Protein AF-A0A821HCG3-F1 (afdb_monomer_lite)

Sequence (94 aa):
SLIINGRFPFKSLNNVLCCLPKLRHLSINALIHCRDYFEIQDLFPIKLKYLKYVALKFDCIRFDKVEKILKDFFHNVQILHLTTKYDEAYLHKC

Secondary structure (DSSP, 8-state):
-EEEEEEEEGGGHHHHHHT-TT--EEEEEEEE--SS---GGG------TT--EEEEEEES--HHHHHHHHHHH-TT-SEEEEEETTTTTSSS--

pLDDT: mean 78.98, std 15.55, range [31.36, 96.0]

Structure (mmCIF, N/CA/C/O backbone):
data_AF-A0A821HCG3-F1
#
_entry.id   AF-A0A821HCG3-F1
#
loop_
_atom_site.group_PDB
_atom_site.id
_atom_site.type_symbol
_atom_site.label_atom_id
_atom_site.label_alt_id
_atom_site.label_comp_id
_atom_site.label_asym_id
_atom_site.label_entity_id
_atom_site.label_seq_id
_atom_site.pdbx_PDB_ins_code
_atom_site.Cartn_x
_atom_site.Cartn_y
_atom_site.Cartn_z
_atom_site.occupancy
_atom_site.B_iso_or_equiv
_atom_site.auth_seq_id
_atom_site.auth_comp_id
_atom_site.auth_asym_id
_atom_site.auth_atom_id
_atom_site.pdbx_PDB_model_num
ATOM 1 N N . SER A 1 1 ? -13.643 2.821 0.722 1.00 89.75 1 SER A N 1
ATOM 2 C CA . SER A 1 1 ? -12.485 2.074 0.193 1.00 89.75 1 SER A CA 1
ATOM 3 C C . SER A 1 1 ? -11.984 2.779 -1.051 1.00 89.75 1 SER A C 1
ATOM 5 O O . SER A 1 1 ? -12.804 3.417 -1.698 1.00 89.75 1 SER A O 1
ATOM 7 N N . LEU A 1 2 ? -10.689 2.708 -1.363 1.00 95.00 2 LEU A N 1
ATOM 8 C CA . LEU A 1 2 ? -10.104 3.272 -2.584 1.00 95.00 2 LEU A CA 1
ATOM 9 C C . LEU A 1 2 ? -9.463 2.145 -3.391 1.00 95.00 2 LEU A C 1
ATOM 11 O O . LEU A 1 2 ? -8.672 1.378 -2.842 1.00 95.00 2 LEU A O 1
ATOM 15 N N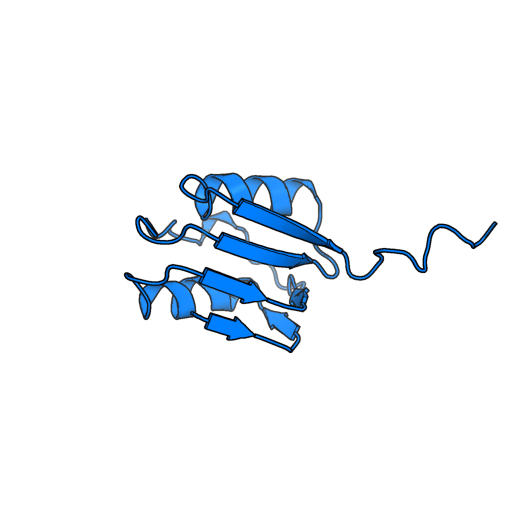 . ILE A 1 3 ? -9.804 2.065 -4.675 1.00 95.50 3 ILE A N 1
ATOM 16 C CA . ILE A 1 3 ? -9.280 1.068 -5.607 1.00 95.50 3 ILE A CA 1
ATOM 17 C C . ILE A 1 3 ? -8.764 1.806 -6.839 1.00 95.50 3 ILE A C 1
ATOM 19 O O . ILE A 1 3 ? -9.498 2.582 -7.449 1.00 95.50 3 ILE A O 1
ATOM 23 N N . ILE A 1 4 ? -7.506 1.568 -7.198 1.00 92.94 4 ILE A N 1
ATOM 24 C CA . ILE A 1 4 ? -6.864 2.134 -8.382 1.00 92.94 4 ILE A CA 1
ATOM 25 C C . ILE A 1 4 ? -6.428 0.975 -9.279 1.00 92.94 4 ILE A C 1
ATOM 27 O O . ILE A 1 4 ? -5.449 0.286 -8.998 1.00 92.94 4 ILE A O 1
ATOM 31 N N . ASN A 1 5 ? -7.162 0.765 -10.372 1.00 89.38 5 ASN A N 1
ATOM 32 C CA . ASN A 1 5 ? -6.967 -0.381 -11.270 1.00 89.38 5 ASN A CA 1
ATOM 33 C C . ASN A 1 5 ? -5.878 -0.169 -12.337 1.00 89.38 5 ASN A C 1
ATOM 35 O O . ASN A 1 5 ? -5.562 -1.095 -13.083 1.00 89.38 5 ASN A O 1
ATOM 39 N N . GLY A 1 6 ? -5.294 1.029 -12.4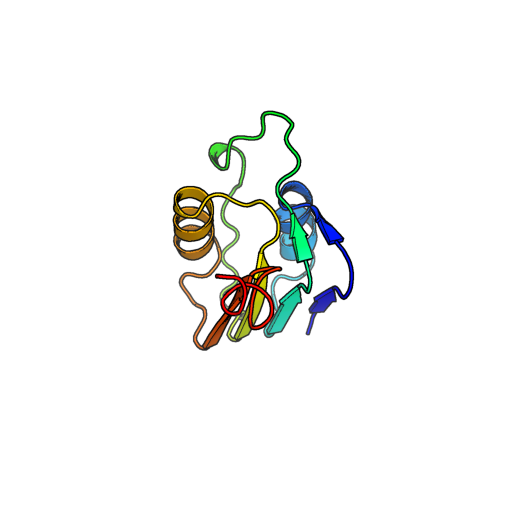04 1.00 87.69 6 GLY A N 1
ATOM 40 C CA . GLY A 1 6 ? -4.264 1.399 -13.373 1.00 87.69 6 GLY A CA 1
ATOM 41 C C . GLY A 1 6 ? -2.878 1.590 -12.760 1.00 87.69 6 GLY A C 1
ATOM 42 O O . GLY A 1 6 ? -2.666 1.407 -11.560 1.00 87.69 6 GLY A O 1
ATOM 43 N N . ARG A 1 7 ? -1.936 2.010 -13.612 1.00 88.31 7 ARG A N 1
ATOM 44 C CA . ARG A 1 7 ? -0.620 2.479 -13.171 1.00 88.31 7 ARG A CA 1
ATOM 45 C C . ARG A 1 7 ? -0.769 3.769 -12.384 1.00 88.31 7 ARG A C 1
ATOM 47 O O . ARG A 1 7 ? -1.341 4.736 -12.879 1.00 88.31 7 ARG A O 1
ATOM 54 N N . PHE A 1 8 ? -0.225 3.778 -11.178 1.00 88.69 8 PHE A N 1
ATOM 55 C CA . PHE A 1 8 ? -0.334 4.890 -10.257 1.00 88.69 8 PHE A CA 1
ATOM 56 C C . PHE A 1 8 ? 1.055 5.339 -9.789 1.00 88.69 8 PHE A C 1
ATOM 58 O O . PHE A 1 8 ? 1.782 4.544 -9.183 1.00 88.69 8 PHE A O 1
ATOM 65 N N . PRO A 1 9 ? 1.453 6.593 -10.065 1.00 87.06 9 PRO A N 1
ATOM 66 C CA . PRO A 1 9 ? 2.737 7.118 -9.627 1.00 87.06 9 PRO A CA 1
ATOM 67 C C . PRO A 1 9 ? 2.828 7.181 -8.107 1.00 87.06 9 PRO A C 1
ATOM 69 O O . PRO A 1 9 ? 1.999 7.814 -7.454 1.00 87.06 9 PRO A O 1
ATOM 72 N N . PHE A 1 10 ? 3.889 6.604 -7.543 1.00 82.19 10 PHE A N 1
ATOM 73 C CA . PHE A 1 10 ? 4.121 6.628 -6.100 1.00 82.19 10 PHE A CA 1
ATOM 74 C C . PHE A 1 10 ? 4.135 8.056 -5.527 1.00 82.19 10 PHE A C 1
ATOM 76 O O . PHE A 1 10 ? 3.554 8.306 -4.476 1.00 82.19 10 PHE A O 1
ATOM 83 N N . LYS A 1 11 ? 4.695 9.024 -6.267 1.00 80.38 11 LYS A N 1
ATOM 84 C CA . LYS A 1 11 ? 4.719 10.447 -5.877 1.00 80.38 11 LYS A CA 1
ATOM 85 C C . LYS A 1 11 ? 3.330 11.050 -5.636 1.00 80.38 11 LYS A C 1
ATOM 87 O O . LYS A 1 11 ? 3.179 11.957 -4.828 1.00 80.38 11 LYS A O 1
ATOM 92 N N . SER A 1 12 ? 2.305 10.543 -6.320 1.00 84.69 12 SER A N 1
ATOM 93 C CA . SER A 1 12 ? 0.929 11.032 -6.199 1.00 84.69 12 SER A CA 1
ATOM 94 C C . SER A 1 12 ? 0.181 10.398 -5.027 1.00 84.69 12 SER A C 1
ATOM 96 O O . SER A 1 12 ? -0.910 10.850 -4.682 1.00 84.69 12 SER A O 1
ATOM 98 N N . LEU A 1 13 ? 0.750 9.361 -4.404 1.00 83.69 13 LEU A N 1
ATOM 99 C CA . LEU A 1 13 ? 0.096 8.602 -3.346 1.00 83.69 13 LEU A CA 1
ATOM 100 C C . LEU A 1 13 ? -0.170 9.465 -2.119 1.00 83.69 13 LEU A C 1
ATOM 102 O O . LEU A 1 13 ? -1.279 9.430 -1.595 1.00 83.69 13 LEU A O 1
ATOM 106 N N . ASN A 1 14 ? 0.794 10.292 -1.712 1.00 81.38 14 ASN A N 1
ATOM 107 C CA . ASN A 1 14 ? 0.629 11.133 -0.531 1.00 81.38 14 ASN A CA 1
ATOM 108 C C . ASN A 1 14 ? -0.556 12.091 -0.674 1.00 81.38 14 ASN A C 1
ATOM 110 O O . ASN A 1 14 ? -1.415 12.138 0.199 1.00 81.38 14 ASN A O 1
ATOM 114 N N . ASN A 1 15 ? -0.657 12.766 -1.823 1.00 83.94 15 ASN A N 1
ATOM 115 C CA . ASN A 1 15 ? -1.731 13.719 -2.103 1.00 83.94 15 ASN A CA 1
ATOM 116 C C . ASN A 1 15 ? -3.111 13.053 -2.022 1.00 83.94 15 ASN A C 1
ATOM 118 O O . ASN A 1 15 ? -4.034 13.602 -1.428 1.00 83.94 15 ASN A O 1
ATOM 122 N N . VAL A 1 16 ? -3.248 11.843 -2.571 1.00 86.94 16 VAL A N 1
ATOM 123 C CA . VAL A 1 16 ? -4.510 11.092 -2.505 1.00 86.94 16 VAL A CA 1
ATOM 124 C C . VAL A 1 16 ? -4.827 10.665 -1.071 1.00 86.94 16 VAL A C 1
ATOM 126 O O . VAL A 1 16 ? -5.972 10.766 -0.630 1.00 86.94 16 VAL A O 1
ATOM 129 N N . LEU A 1 17 ? -3.820 10.214 -0.323 1.00 85.06 17 LEU A N 1
ATOM 130 C CA . LEU A 1 17 ? -3.992 9.780 1.060 1.00 85.06 17 LEU A CA 1
ATOM 131 C C . LEU A 1 17 ? -4.307 10.956 2.006 1.00 85.06 17 LEU A C 1
ATOM 133 O O . LEU A 1 17 ? -5.112 10.771 2.921 1.00 85.06 17 LEU A O 1
ATOM 137 N N . CYS A 1 18 ? -3.786 12.169 1.752 1.00 84.19 18 CYS A N 1
ATOM 138 C CA . CYS A 1 18 ? -4.175 13.404 2.457 1.00 84.19 18 CYS A CA 1
ATOM 139 C C . CYS A 1 18 ? -5.683 13.647 2.395 1.00 84.19 18 CYS A C 1
ATOM 141 O O . CYS A 1 18 ? -6.298 14.013 3.3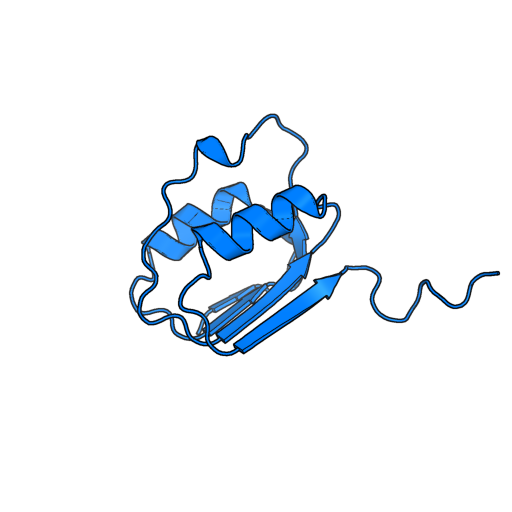95 1.00 84.19 18 CYS A O 1
ATOM 143 N N . CYS A 1 19 ? -6.281 13.452 1.220 1.00 88.88 19 CYS A N 1
ATOM 144 C CA . CYS A 1 19 ? -7.698 13.722 0.989 1.00 88.88 19 CYS A CA 1
ATOM 145 C C . CYS A 1 19 ? -8.621 12.670 1.621 1.00 88.88 19 CYS A C 1
ATOM 147 O O . CYS A 1 19 ? -9.834 12.867 1.670 1.00 88.88 19 CYS A O 1
ATOM 149 N N . LEU A 1 20 ? -8.073 11.548 2.103 1.00 90.62 20 LEU A N 1
ATOM 150 C CA . LEU A 1 20 ? -8.841 10.394 2.571 1.00 90.62 20 LEU A CA 1
ATOM 151 C C . LEU A 1 20 ? -8.417 9.948 3.987 1.00 90.62 20 LEU A C 1
ATOM 153 O O . LEU A 1 20 ? -8.084 8.780 4.197 1.00 90.62 20 LEU A O 1
ATOM 157 N N . PRO A 1 21 ? -8.495 10.816 5.014 1.00 88.44 21 PRO A N 1
ATOM 158 C CA . PRO A 1 21 ? -7.972 10.519 6.353 1.00 88.44 21 PRO A CA 1
ATOM 159 C C . PRO A 1 21 ? -8.687 9.359 7.071 1.00 88.44 21 PRO A C 1
ATOM 161 O O . PRO A 1 21 ? -8.136 8.770 7.999 1.00 88.44 21 PRO A O 1
ATOM 164 N N . LYS A 1 22 ? -9.916 9.012 6.658 1.00 91.00 22 LYS A N 1
ATOM 165 C CA . LYS A 1 22 ? -10.710 7.890 7.199 1.00 91.00 22 LYS A CA 1
ATOM 166 C C . LYS A 1 22 ? -10.655 6.631 6.320 1.00 91.00 22 LYS A C 1
ATOM 168 O O . LYS A 1 22 ? -11.476 5.728 6.498 1.00 91.00 22 LYS A O 1
ATOM 173 N N . LEU A 1 23 ? -9.735 6.565 5.351 1.00 92.38 23 LEU A N 1
ATOM 174 C CA . LEU A 1 23 ? -9.602 5.416 4.458 1.00 92.38 23 LEU A CA 1
ATOM 175 C C . LEU A 1 23 ? -9.303 4.143 5.257 1.00 92.38 23 LEU A C 1
ATOM 177 O O . LEU A 1 23 ? -8.351 4.105 6.027 1.00 92.38 23 LEU A O 1
ATOM 181 N N . ARG A 1 24 ? -10.118 3.101 5.057 1.00 94.38 24 ARG A N 1
ATOM 182 C CA . ARG A 1 24 ? -9.950 1.791 5.717 1.00 94.38 24 ARG A CA 1
ATOM 183 C C . ARG A 1 24 ? -9.301 0.726 4.839 1.00 94.38 24 ARG A C 1
ATOM 185 O O . ARG A 1 24 ? -8.618 -0.150 5.359 1.00 94.38 24 ARG A O 1
ATOM 192 N N . HIS A 1 25 ? -9.510 0.827 3.529 1.00 96.00 25 HIS A N 1
ATOM 193 C CA . HIS A 1 25 ? -9.048 -0.143 2.540 1.00 96.00 25 HIS A CA 1
ATOM 194 C C . HIS A 1 25 ? -8.453 0.598 1.347 1.00 96.00 25 HIS A C 1
ATOM 196 O O . HIS A 1 25 ? -9.130 1.464 0.777 1.00 96.00 25 HIS A O 1
ATOM 202 N N . LEU A 1 26 ? -7.231 0.230 0.976 1.00 93.81 26 LEU A N 1
ATOM 203 C CA . LEU A 1 26 ? -6.519 0.714 -0.201 1.00 93.81 26 LEU A CA 1
ATOM 204 C C . LEU A 1 26 ? -6.135 -0.475 -1.082 1.00 93.81 26 LEU A C 1
ATOM 206 O O . LEU A 1 26 ? -5.545 -1.435 -0.595 1.00 93.81 26 LEU A O 1
ATOM 210 N N . SER A 1 27 ? -6.429 -0.392 -2.374 1.00 95.12 27 SER A N 1
ATOM 211 C CA . SER A 1 27 ? -5.946 -1.343 -3.371 1.00 95.12 27 SER A CA 1
ATOM 212 C C . SER A 1 27 ? -5.381 -0.595 -4.575 1.00 95.12 27 SER A C 1
ATOM 214 O O . SER A 1 27 ? -6.045 0.290 -5.116 1.00 95.12 27 SER A O 1
ATOM 216 N N . ILE A 1 28 ? -4.151 -0.9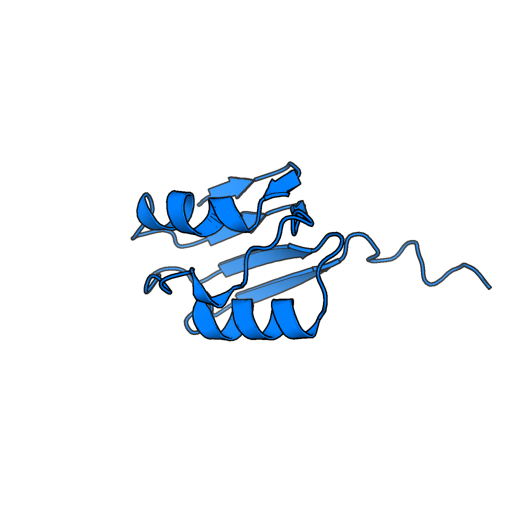16 -4.978 1.00 92.19 28 ILE A N 1
ATOM 217 C CA . ILE A 1 28 ? -3.483 -0.328 -6.144 1.00 92.19 28 ILE A CA 1
ATOM 218 C C . ILE A 1 28 ? -2.884 -1.447 -6.993 1.00 92.19 28 ILE A C 1
ATOM 220 O O . ILE A 1 28 ? -1.994 -2.172 -6.548 1.00 92.19 28 ILE A O 1
ATOM 224 N N . ASN A 1 29 ? -3.351 -1.550 -8.234 1.00 87.75 29 ASN A N 1
ATOM 225 C CA . ASN A 1 29 ? -3.000 -2.627 -9.159 1.00 87.75 29 ASN A CA 1
ATOM 226 C C . ASN A 1 29 ? -1.633 -2.455 -9.845 1.00 87.75 29 ASN A C 1
ATOM 228 O O . ASN A 1 29 ? -1.083 -3.412 -10.380 1.00 87.75 29 ASN A O 1
ATOM 232 N N . ALA A 1 30 ? -1.070 -1.250 -9.878 1.00 88.56 30 ALA A N 1
ATOM 233 C CA . ALA A 1 30 ? 0.293 -1.045 -10.362 1.00 88.56 30 ALA A CA 1
ATOM 234 C C . ALA A 1 30 ? 0.881 0.234 -9.766 1.00 88.56 30 ALA A C 1
ATOM 236 O O . ALA A 1 30 ? 0.772 1.315 -10.342 1.00 88.56 30 ALA A O 1
ATOM 237 N N . LEU A 1 31 ? 1.507 0.120 -8.601 1.00 88.00 31 LEU A N 1
ATOM 238 C CA . LEU A 1 31 ? 2.255 1.211 -7.996 1.00 88.00 31 LEU A CA 1
ATOM 239 C C . LEU A 1 31 ? 3.620 1.309 -8.684 1.00 88.00 31 LEU A C 1
ATOM 241 O O . LEU A 1 31 ? 4.424 0.379 -8.600 1.00 88.00 31 LEU A O 1
ATOM 245 N N . ILE A 1 32 ? 3.860 2.421 -9.380 1.00 86.31 32 ILE A N 1
ATOM 246 C CA . ILE A 1 32 ? 5.078 2.643 -10.169 1.00 86.31 32 ILE A CA 1
ATOM 247 C C . ILE A 1 32 ? 5.965 3.705 -9.526 1.00 86.31 32 ILE A C 1
ATOM 249 O O . ILE A 1 32 ? 5.486 4.725 -9.021 1.00 86.31 32 ILE A O 1
ATOM 253 N N . HIS A 1 33 ? 7.277 3.496 -9.590 1.00 77.44 33 HIS A N 1
ATOM 254 C CA . HIS A 1 33 ? 8.257 4.523 -9.260 1.00 77.44 33 HIS A CA 1
ATOM 255 C C . HIS A 1 33 ? 8.726 5.172 -10.566 1.00 77.44 33 HIS A C 1
ATOM 257 O O . HIS A 1 33 ? 9.421 4.549 -11.369 1.00 77.44 33 HIS A O 1
ATOM 263 N N . CYS A 1 34 ? 8.283 6.407 -10.828 1.00 67.25 34 CYS A N 1
ATOM 264 C CA . CYS A 1 34 ? 8.785 7.174 -11.968 1.00 67.25 34 CYS A CA 1
ATOM 265 C C . CYS A 1 34 ? 10.261 7.510 -11.721 1.00 67.25 34 CYS A C 1
ATOM 267 O O . CYS A 1 34 ? 10.606 7.938 -10.625 1.00 67.25 34 CYS A O 1
ATOM 269 N N . ARG A 1 35 ? 11.110 7.315 -12.737 1.00 61.41 35 ARG A N 1
ATOM 270 C CA . ARG A 1 35 ? 12.584 7.402 -12.672 1.00 61.41 35 ARG A CA 1
ATOM 271 C C . ARG A 1 35 ? 13.146 8.799 -12.357 1.00 61.41 35 ARG A C 1
ATOM 273 O O . ARG A 1 35 ? 14.360 8.964 -12.335 1.00 61.41 35 ARG A O 1
ATOM 280 N N . ASP A 1 36 ? 12.296 9.780 -12.091 1.00 52.69 36 ASP A N 1
ATOM 281 C CA . ASP A 1 36 ? 12.710 11.158 -11.868 1.00 52.69 36 ASP A CA 1
ATOM 282 C C . ASP A 1 36 ? 12.936 11.385 -10.372 1.00 52.69 36 ASP A C 1
ATOM 284 O O . ASP A 1 36 ? 11.970 11.612 -9.650 1.00 52.69 36 ASP A O 1
ATOM 288 N N . TYR A 1 37 ? 14.196 11.259 -9.934 1.00 49.41 37 TYR A N 1
ATOM 289 C CA . TYR A 1 37 ? 14.872 11.953 -8.815 1.00 49.41 37 TYR A CA 1
ATOM 290 C C . TYR A 1 37 ? 14.123 12.229 -7.493 1.00 49.41 37 TYR A C 1
ATOM 292 O O . TYR A 1 37 ? 14.598 13.014 -6.680 1.00 49.41 37 TYR A O 1
ATOM 300 N N . PHE A 1 38 ? 12.990 11.594 -7.219 1.00 50.97 38 PHE A N 1
ATOM 301 C CA . PHE A 1 38 ? 12.270 11.778 -5.970 1.00 50.97 38 PHE A CA 1
ATOM 302 C C . PHE A 1 38 ? 12.807 10.791 -4.950 1.00 50.97 38 PHE A C 1
ATOM 304 O O . PHE A 1 38 ? 12.510 9.589 -4.973 1.00 50.97 38 PHE A O 1
ATOM 311 N N . GLU A 1 39 ? 13.610 11.305 -4.029 1.00 57.22 39 GLU A N 1
ATOM 312 C CA . GLU A 1 39 ? 13.889 10.570 -2.820 1.00 57.22 39 GLU A CA 1
ATOM 313 C C . GLU A 1 39 ? 12.587 10.415 -2.031 1.00 57.22 39 GLU A C 1
ATOM 315 O O . GLU A 1 39 ? 11.825 11.356 -1.838 1.00 57.22 39 GLU A O 1
ATOM 320 N N . ILE A 1 40 ? 12.343 9.213 -1.505 1.00 56.66 40 ILE A N 1
ATOM 321 C CA . ILE A 1 40 ? 11.245 8.941 -0.556 1.00 56.66 40 ILE A CA 1
ATOM 322 C C . ILE A 1 40 ? 11.293 9.902 0.657 1.00 56.66 40 ILE A C 1
ATOM 324 O O . ILE A 1 40 ? 10.339 9.977 1.417 1.00 56.66 40 ILE A O 1
ATOM 328 N N . GLN A 1 41 ? 12.396 10.635 0.845 1.00 53.91 41 GLN A N 1
ATOM 329 C CA . GLN A 1 41 ? 12.601 11.617 1.908 1.00 53.91 41 GLN A CA 1
ATOM 330 C C . GLN A 1 41 ? 11.637 12.816 1.862 1.00 53.91 41 GLN A C 1
ATOM 332 O O . GLN A 1 41 ? 11.318 13.335 2.924 1.00 53.91 41 GLN A O 1
ATOM 337 N N . ASP A 1 42 ? 11.092 13.192 0.699 1.00 55.97 42 ASP A N 1
ATOM 338 C CA . ASP A 1 42 ? 10.164 14.339 0.587 1.00 55.97 42 ASP A CA 1
ATOM 339 C C . ASP A 1 42 ? 8.708 14.003 0.958 1.00 55.97 42 ASP A C 1
ATOM 341 O O . ASP A 1 42 ? 7.785 14.808 0.803 1.00 55.97 42 ASP A O 1
ATOM 345 N N . LEU A 1 43 ? 8.468 12.781 1.426 1.00 62.16 43 LEU A N 1
ATOM 346 C CA . LEU A 1 43 ? 7.150 12.315 1.808 1.00 62.16 43 LEU A CA 1
ATOM 347 C C . LEU A 1 43 ? 6.951 12.465 3.312 1.00 62.16 43 LEU A C 1
ATOM 349 O O . LEU A 1 43 ? 7.581 11.776 4.108 1.00 62.16 43 LEU A O 1
ATOM 353 N N . PHE A 1 44 ? 6.007 13.318 3.702 1.00 63.28 44 PHE A N 1
ATOM 354 C CA . PHE A 1 44 ? 5.538 13.379 5.082 1.00 63.28 44 PHE A CA 1
ATOM 355 C C . PHE A 1 44 ? 4.600 12.196 5.343 1.00 63.28 44 PHE A C 1
ATOM 357 O O . PHE A 1 44 ? 3.518 12.159 4.749 1.00 63.28 44 PHE A O 1
ATOM 364 N N . PRO A 1 45 ? 4.965 11.232 6.209 1.00 63.16 45 PRO A N 1
ATOM 365 C CA . PRO A 1 45 ? 4.118 10.083 6.482 1.00 63.16 45 PRO A CA 1
ATOM 366 C C . PRO A 1 45 ? 2.837 10.544 7.177 1.00 63.16 45 PRO A C 1
ATOM 368 O O . PRO A 1 45 ? 2.825 10.968 8.336 1.00 63.16 45 PRO A O 1
ATOM 371 N N . ILE A 1 46 ? 1.725 10.463 6.457 1.00 70.56 46 ILE A N 1
ATOM 372 C CA . ILE A 1 46 ? 0.409 10.759 7.010 1.00 70.56 46 ILE A CA 1
ATOM 373 C C . ILE A 1 46 ? -0.002 9.579 7.877 1.00 70.56 46 ILE A C 1
ATOM 375 O O . ILE A 1 46 ? -0.036 8.433 7.428 1.00 70.56 46 ILE A O 1
ATOM 379 N N . LYS A 1 47 ? -0.373 9.853 9.129 1.00 74.00 47 LYS A N 1
ATOM 380 C CA . LYS A 1 47 ? -0.912 8.824 10.024 1.00 74.00 47 LYS A CA 1
ATOM 381 C C . LYS A 1 47 ? -2.311 8.401 9.569 1.00 74.00 47 LYS A C 1
ATOM 383 O O . LYS A 1 47 ? -3.316 8.931 10.040 1.00 74.00 47 LYS A O 1
ATOM 388 N N . LEU A 1 48 ? -2.383 7.386 8.714 1.00 83.31 48 LEU A N 1
ATOM 389 C CA . LEU A 1 48 ? -3.630 6.746 8.289 1.00 83.31 48 LEU A CA 1
ATOM 390 C C . LEU A 1 48 ? -4.125 5.751 9.347 1.00 83.31 48 LEU A C 1
ATOM 392 O O . LEU A 1 48 ? -4.167 4.544 9.130 1.00 83.31 48 LEU A O 1
ATOM 396 N N . LYS A 1 49 ? -4.508 6.261 10.524 1.00 86.56 49 LYS A N 1
ATOM 397 C CA . LYS A 1 49 ? -4.893 5.453 11.703 1.00 86.56 49 LYS A CA 1
ATOM 398 C C . LYS A 1 49 ? -6.023 4.446 11.435 1.00 86.56 49 LYS A C 1
ATOM 400 O O . LYS A 1 49 ? -6.132 3.435 12.127 1.00 86.56 49 LYS A O 1
ATOM 405 N N . TYR A 1 50 ? -6.877 4.738 10.456 1.00 90.56 50 TYR A N 1
ATOM 406 C CA . TYR A 1 50 ? -8.022 3.903 10.095 1.00 90.56 50 TYR A CA 1
ATOM 407 C C . TYR A 1 50 ? -7.722 2.892 8.991 1.00 90.56 50 TYR A C 1
ATOM 409 O O . TYR A 1 50 ? -8.554 2.016 8.763 1.00 90.56 50 TYR A O 1
ATOM 417 N N . LEU A 1 51 ? -6.571 2.988 8.320 1.00 91.94 51 LEU A N 1
ATOM 418 C CA . LEU A 1 51 ? -6.212 2.094 7.229 1.00 91.94 51 LEU A CA 1
ATOM 419 C C . LEU A 1 51 ? -5.843 0.727 7.802 1.00 91.94 51 LEU A C 1
ATOM 421 O O . LEU A 1 51 ? -4.862 0.592 8.527 1.00 91.94 51 LEU A O 1
ATOM 425 N N . LYS A 1 52 ? -6.668 -0.279 7.506 1.00 94.19 52 LYS A N 1
ATOM 426 C CA . LYS A 1 52 ? -6.520 -1.645 8.028 1.00 94.19 52 LYS A CA 1
ATOM 427 C C . LYS A 1 52 ? -6.103 -2.642 6.964 1.00 94.19 52 LYS A C 1
ATOM 429 O O . LYS A 1 52 ? -5.417 -3.602 7.295 1.00 94.19 52 LYS A O 1
ATOM 434 N N . TYR A 1 53 ? -6.486 -2.396 5.717 1.00 95.50 53 TYR A N 1
ATOM 435 C CA . TYR A 1 53 ? -6.209 -3.280 4.595 1.00 95.50 53 TYR A CA 1
ATOM 436 C C . TYR A 1 53 ? -5.491 -2.528 3.481 1.00 95.50 53 TYR A C 1
ATOM 438 O O . TYR A 1 53 ? -5.964 -1.477 3.029 1.00 95.50 53 TYR A O 1
ATOM 446 N N . VAL A 1 54 ? -4.382 -3.093 3.013 1.00 93.19 54 VA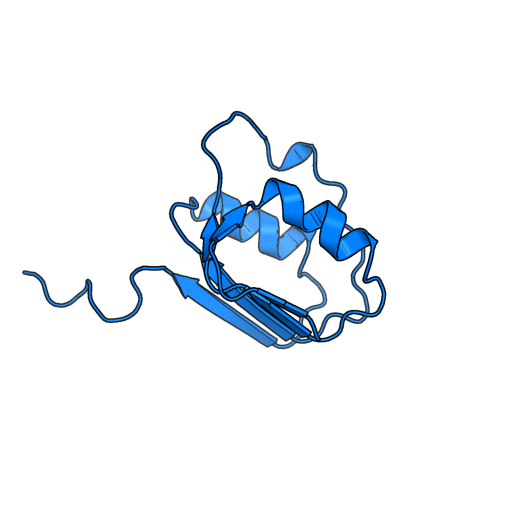L A N 1
ATOM 447 C CA . VAL A 1 54 ? -3.606 -2.572 1.890 1.00 93.19 54 VAL A CA 1
ATOM 448 C C . VAL A 1 54 ? -3.263 -3.707 0.939 1.00 93.19 54 VAL A C 1
ATOM 450 O O . VAL A 1 54 ? -2.641 -4.684 1.340 1.00 93.19 54 VAL A O 1
ATOM 453 N N . ALA A 1 55 ? -3.635 -3.549 -0.329 1.00 93.88 55 ALA A N 1
ATOM 454 C CA . ALA A 1 55 ? -3.210 -4.414 -1.420 1.00 93.88 55 ALA A CA 1
ATOM 455 C C . ALA A 1 55 ? -2.431 -3.595 -2.451 1.00 93.88 55 ALA A C 1
ATOM 457 O O . ALA A 1 55 ? -2.988 -2.682 -3.060 1.00 93.88 55 ALA A O 1
ATOM 458 N N . LEU A 1 56 ? -1.152 -3.899 -2.650 1.00 91.44 56 LEU A N 1
ATOM 459 C CA . LEU A 1 56 ? -0.293 -3.188 -3.594 1.00 91.44 56 LEU A CA 1
ATOM 460 C C . LEU A 1 56 ? 0.367 -4.179 -4.536 1.00 91.44 56 LEU A C 1
ATOM 462 O O . LEU A 1 56 ? 0.978 -5.157 -4.108 1.00 91.44 56 LEU A O 1
ATOM 466 N N . LYS A 1 57 ? 0.295 -3.877 -5.825 1.00 90.31 57 LYS A N 1
ATOM 467 C CA . LYS A 1 57 ? 1.087 -4.544 -6.847 1.00 90.31 57 LYS A CA 1
ATOM 468 C C . LYS A 1 57 ? 2.189 -3.602 -7.311 1.00 90.31 57 LYS A C 1
ATOM 470 O O . LYS A 1 57 ? 1.907 -2.557 -7.893 1.00 90.31 57 LYS A O 1
ATOM 475 N N . PHE A 1 58 ? 3.438 -3.938 -7.008 1.00 86.56 58 PHE A N 1
ATOM 476 C CA . PHE A 1 58 ? 4.598 -3.110 -7.338 1.00 86.56 58 PHE A CA 1
ATOM 477 C C . PHE A 1 58 ? 5.088 -3.386 -8.765 1.00 86.56 58 PHE A C 1
ATOM 479 O O . PHE A 1 58 ? 5.236 -4.540 -9.174 1.00 86.56 58 PHE A O 1
ATOM 486 N N . ASP A 1 59 ? 5.381 -2.323 -9.517 1.00 84.25 59 ASP A N 1
ATOM 487 C CA . ASP A 1 59 ? 5.960 -2.394 -10.863 1.00 84.25 59 ASP A CA 1
ATOM 488 C C . ASP A 1 59 ? 7.202 -1.489 -10.943 1.00 84.25 59 ASP A C 1
ATOM 490 O O . ASP A 1 59 ? 7.129 -0.279 -10.720 1.00 84.25 59 ASP A O 1
ATOM 494 N N . CYS A 1 60 ? 8.360 -2.095 -11.227 1.00 76.12 60 CYS A N 1
ATOM 495 C CA . CYS A 1 60 ? 9.667 -1.430 -11.309 1.00 76.12 60 CYS A CA 1
ATOM 496 C C . CYS A 1 60 ? 10.076 -0.624 -10.053 1.00 76.12 60 CYS A C 1
ATOM 498 O O . CYS A 1 60 ? 10.640 0.463 -10.171 1.00 76.12 60 CYS A O 1
ATOM 500 N N . ILE A 1 61 ? 9.831 -1.156 -8.850 1.00 77.75 61 ILE A N 1
ATOM 501 C CA . ILE A 1 61 ? 10.258 -0.545 -7.577 1.00 77.75 61 ILE A CA 1
ATOM 502 C C . ILE A 1 61 ? 11.316 -1.432 -6.918 1.00 77.75 61 ILE A C 1
ATOM 504 O O . ILE A 1 61 ? 11.133 -2.643 -6.813 1.00 77.75 61 ILE A O 1
ATOM 508 N N . ARG A 1 62 ? 12.431 -0.838 -6.476 1.00 78.56 62 ARG A N 1
ATOM 509 C CA . ARG A 1 62 ? 13.465 -1.568 -5.731 1.00 78.56 62 ARG A CA 1
ATOM 510 C C . ARG A 1 62 ? 12.941 -2.017 -4.366 1.00 78.56 62 ARG A C 1
ATOM 512 O O . ARG A 1 62 ? 12.220 -1.275 -3.703 1.00 78.56 62 ARG A O 1
ATOM 519 N N . PHE A 1 63 ? 13.354 -3.196 -3.916 1.00 79.25 63 PHE A N 1
ATOM 520 C CA . PHE A 1 63 ? 12.857 -3.777 -2.669 1.00 79.25 63 PHE A CA 1
ATOM 521 C C . PHE A 1 63 ? 13.164 -2.923 -1.425 1.00 79.25 63 PHE A C 1
ATOM 523 O O . PHE A 1 63 ? 12.281 -2.718 -0.598 1.00 79.25 63 PHE A O 1
ATOM 530 N N . ASP A 1 64 ? 14.356 -2.325 -1.329 1.00 79.00 64 ASP A N 1
ATOM 531 C CA . ASP A 1 64 ? 14.725 -1.420 -0.225 1.00 79.00 64 ASP A CA 1
ATOM 532 C C . ASP A 1 64 ? 13.795 -0.199 -0.128 1.00 79.00 64 ASP A C 1
ATOM 534 O O . ASP A 1 64 ? 13.502 0.316 0.952 1.00 79.00 64 ASP A O 1
ATOM 538 N N . LYS A 1 65 ? 13.273 0.248 -1.273 1.00 78.44 65 LYS A N 1
ATOM 539 C CA . LYS A 1 65 ? 12.285 1.324 -1.340 1.00 78.44 65 LYS A CA 1
ATOM 540 C C . LYS A 1 65 ? 10.917 0.836 -0.878 1.00 78.44 65 LYS A C 1
ATOM 542 O O . LYS A 1 65 ? 10.259 1.558 -0.138 1.00 78.44 65 LYS A O 1
ATOM 547 N N . VAL A 1 66 ? 10.513 -0.380 -1.251 1.00 82.12 66 VAL A N 1
ATOM 548 C CA . VAL A 1 66 ? 9.272 -1.002 -0.759 1.00 82.12 66 VAL A CA 1
ATOM 549 C C . VAL A 1 66 ? 9.282 -1.089 0.764 1.00 82.12 66 VAL A C 1
ATOM 551 O O . VAL A 1 66 ? 8.336 -0.632 1.396 1.00 82.12 66 VAL A O 1
ATOM 554 N N . GLU A 1 67 ? 10.361 -1.593 1.362 1.00 84.19 67 GLU A N 1
ATOM 555 C CA . GLU A 1 67 ? 10.477 -1.711 2.819 1.00 84.19 67 GLU A CA 1
ATOM 556 C C . GLU A 1 67 ? 10.260 -0.364 3.524 1.00 84.19 67 GLU A C 1
ATOM 558 O O . GLU A 1 67 ? 9.476 -0.273 4.473 1.00 84.19 67 GLU A O 1
ATOM 563 N N . LYS A 1 68 ? 10.898 0.701 3.023 1.00 81.50 68 LYS A N 1
ATOM 564 C CA . LYS A 1 68 ? 10.731 2.054 3.565 1.00 81.50 68 LYS A CA 1
ATOM 565 C C . LYS A 1 68 ? 9.276 2.531 3.480 1.00 81.50 68 LYS A C 1
ATOM 567 O O . LYS A 1 68 ? 8.737 3.033 4.460 1.00 81.50 68 LYS A O 1
ATOM 572 N N . ILE A 1 69 ? 8.609 2.303 2.346 1.00 80.50 69 ILE A N 1
ATOM 573 C CA . ILE A 1 69 ? 7.195 2.665 2.144 1.00 80.50 69 ILE A CA 1
ATOM 574 C C . ILE A 1 69 ? 6.297 1.975 3.172 1.00 80.50 69 ILE A C 1
ATOM 576 O O . ILE A 1 69 ? 5.421 2.612 3.758 1.00 80.50 69 ILE A O 1
ATOM 580 N N . LEU A 1 70 ? 6.510 0.677 3.395 1.00 84.50 70 LEU A N 1
ATOM 581 C CA . LEU A 1 70 ? 5.717 -0.099 4.345 1.00 84.50 70 LEU A CA 1
ATOM 582 C C . LEU A 1 70 ? 5.870 0.430 5.773 1.00 84.50 70 LEU A C 1
ATOM 584 O O . LEU A 1 70 ? 4.866 0.600 6.466 1.00 84.50 70 LEU A O 1
ATOM 588 N N . LYS A 1 71 ? 7.104 0.743 6.186 1.00 82.75 71 LYS A N 1
ATOM 589 C CA . LYS A 1 71 ? 7.395 1.296 7.516 1.00 82.75 71 LYS A CA 1
ATOM 590 C C . LYS A 1 71 ? 6.789 2.687 7.706 1.00 82.75 71 LYS A C 1
ATOM 592 O O . LYS A 1 71 ? 6.154 2.936 8.728 1.00 82.75 71 LYS A O 1
ATOM 597 N N . ASP A 1 72 ? 6.917 3.563 6.716 1.00 78.88 72 ASP A N 1
ATOM 598 C CA . ASP A 1 72 ? 6.511 4.963 6.854 1.00 78.88 72 ASP A CA 1
ATOM 599 C C . ASP A 1 72 ? 4.980 5.129 6.763 1.00 78.88 72 ASP A C 1
ATOM 601 O O . ASP A 1 72 ? 4.358 5.783 7.605 1.00 78.88 72 ASP A O 1
ATOM 605 N N . PHE A 1 73 ? 4.339 4.488 5.780 1.00 76.81 73 PHE A N 1
ATOM 606 C CA . PHE A 1 73 ? 2.921 4.715 5.465 1.00 76.81 73 PHE A CA 1
ATOM 607 C C . PHE A 1 73 ? 1.968 3.683 6.059 1.00 76.81 73 PHE A C 1
ATOM 609 O O . PHE A 1 73 ? 0.813 3.999 6.353 1.00 76.81 73 PHE A O 1
ATOM 616 N N . PHE A 1 74 ? 2.427 2.444 6.219 1.00 84.38 74 PHE A N 1
ATOM 617 C CA . PHE A 1 74 ? 1.546 1.300 6.444 1.00 84.38 74 PHE A CA 1
ATOM 618 C C . PHE A 1 74 ? 1.779 0.605 7.791 1.00 84.38 74 PHE A C 1
ATOM 620 O O . PHE A 1 74 ? 1.259 -0.481 8.016 1.00 84.38 74 PHE A O 1
ATOM 627 N N . HIS A 1 75 ? 2.454 1.265 8.738 1.00 81.69 75 HIS A N 1
ATOM 628 C CA . HIS A 1 75 ? 2.754 0.712 10.067 1.00 81.69 75 HIS A CA 1
ATOM 629 C C . HIS A 1 75 ? 1.530 0.281 10.901 1.00 81.69 75 HIS A C 1
ATOM 631 O O . HIS A 1 75 ? 1.674 -0.548 11.791 1.00 81.69 75 HIS A O 1
ATOM 637 N N . ASN A 1 76 ? 0.330 0.824 10.647 1.00 84.25 76 ASN A N 1
ATOM 638 C CA . ASN A 1 76 ? -0.907 0.454 11.367 1.00 84.25 76 ASN A CA 1
ATOM 639 C C . ASN A 1 76 ? -1.800 -0.545 10.609 1.00 84.25 76 ASN A C 1
ATOM 641 O O . ASN A 1 76 ? -2.921 -0.829 11.052 1.00 84.25 76 ASN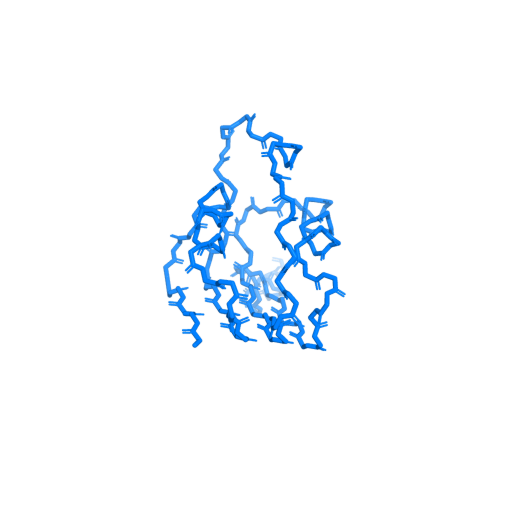 A O 1
ATOM 645 N N . VAL A 1 77 ? -1.349 -1.016 9.446 1.00 90.38 77 VAL A N 1
ATOM 646 C CA . VAL A 1 77 ? -2.110 -1.922 8.585 1.00 90.38 77 VAL A CA 1
ATOM 647 C C . VAL A 1 77 ? -2.136 -3.310 9.215 1.00 90.38 77 VAL A C 1
ATOM 649 O O . VAL A 1 77 ? -1.119 -3.818 9.671 1.00 90.38 77 VAL A O 1
ATOM 652 N N . GLN A 1 78 ? -3.318 -3.921 9.251 1.00 93.88 78 GLN A N 1
ATOM 653 C CA . GLN A 1 78 ? -3.519 -5.261 9.806 1.00 93.88 78 GLN A CA 1
ATOM 654 C C . GLN A 1 78 ? -3.348 -6.341 8.740 1.00 93.88 78 GLN A C 1
ATOM 656 O O . GLN A 1 78 ? -2.840 -7.417 9.030 1.00 93.88 78 GLN A O 1
ATOM 661 N N . ILE A 1 79 ? -3.780 -6.053 7.510 1.00 94.06 79 ILE A N 1
ATOM 662 C CA . ILE A 1 79 ? -3.709 -6.977 6.381 1.00 94.06 79 ILE A CA 1
ATOM 663 C C . ILE A 1 79 ? -2.963 -6.292 5.243 1.00 94.06 79 ILE A C 1
ATOM 665 O O . ILE A 1 79 ? -3.417 -5.272 4.717 1.00 94.06 79 ILE A O 1
ATOM 669 N N . LEU A 1 80 ? -1.829 -6.874 4.864 1.00 92.75 80 LEU A N 1
ATOM 670 C CA . LEU A 1 80 ? -0.959 -6.374 3.813 1.00 92.75 80 LEU A CA 1
ATOM 671 C C . LEU A 1 80 ? -0.800 -7.441 2.729 1.00 92.75 80 LEU A C 1
ATOM 673 O O . LEU A 1 80 ? -0.208 -8.488 2.967 1.00 92.75 80 LEU A O 1
ATOM 677 N N . HIS A 1 81 ? -1.329 -7.172 1.539 1.00 92.50 81 HIS A N 1
ATOM 678 C CA . HIS A 1 81 ? -1.157 -8.009 0.356 1.00 92.50 81 HIS A CA 1
ATOM 679 C C . HIS A 1 81 ? -0.201 -7.313 -0.604 1.00 92.50 81 HIS A C 1
ATOM 681 O O . HIS A 1 81 ? -0.515 -6.251 -1.146 1.00 92.50 81 HIS A O 1
ATOM 687 N N . LEU A 1 82 ? 0.967 -7.908 -0.815 1.00 89.00 82 LEU A N 1
ATOM 688 C CA . LEU A 1 82 ? 1.957 -7.400 -1.752 1.00 89.00 82 LEU A CA 1
ATOM 689 C C . LEU A 1 82 ? 2.114 -8.392 -2.881 1.00 89.00 82 LEU A C 1
ATOM 691 O O . LEU A 1 82 ? 2.315 -9.576 -2.643 1.00 89.00 82 LEU A O 1
ATOM 695 N N . THR A 1 83 ? 2.039 -7.881 -4.096 1.00 87.56 83 THR A N 1
ATOM 696 C CA . THR A 1 83 ? 2.379 -8.636 -5.295 1.00 87.56 83 THR A CA 1
ATOM 697 C C . THR A 1 83 ? 3.347 -7.819 -6.125 1.00 87.56 83 THR A C 1
ATOM 699 O O . THR A 1 83 ? 3.500 -6.605 -5.942 1.00 87.56 83 THR A O 1
ATOM 702 N N . THR A 1 84 ? 4.018 -8.468 -7.058 1.00 83.44 84 THR A N 1
ATOM 703 C CA . THR A 1 84 ? 4.768 -7.756 -8.092 1.00 83.44 84 THR A CA 1
ATOM 704 C C . THR A 1 84 ? 4.058 -7.897 -9.427 1.00 83.44 84 THR A C 1
ATOM 706 O O . THR A 1 84 ? 3.193 -8.753 -9.617 1.00 83.44 84 THR A O 1
ATOM 709 N N . LYS A 1 85 ? 4.430 -7.075 -10.411 1.00 69.44 85 LYS A N 1
ATOM 710 C CA . LYS A 1 85 ? 4.028 -7.310 -11.805 1.00 69.44 85 LYS A CA 1
ATOM 711 C C . LYS A 1 85 ? 4.311 -8.750 -12.275 1.00 69.44 85 LYS A C 1
ATOM 713 O O . LYS A 1 85 ? 3.618 -9.212 -13.176 1.00 69.44 85 LYS A O 1
ATOM 718 N N . TYR A 1 86 ? 5.282 -9.428 -11.663 1.00 65.81 86 TYR A N 1
ATOM 719 C CA . TYR A 1 86 ? 5.800 -10.730 -12.067 1.00 65.81 86 TYR A CA 1
ATOM 720 C C . TYR A 1 86 ? 5.259 -11.922 -11.263 1.00 65.81 86 TYR A C 1
ATOM 722 O O . TYR A 1 86 ? 5.781 -13.021 -11.436 1.00 65.81 86 TYR A O 1
ATOM 730 N N . ASP A 1 87 ? 4.232 -11.747 -10.422 1.00 58.88 87 ASP A N 1
ATOM 731 C CA . ASP A 1 87 ? 3.615 -12.890 -9.736 1.00 58.88 87 ASP A CA 1
ATOM 732 C C . ASP A 1 87 ? 3.002 -13.899 -10.736 1.00 58.88 87 ASP A C 1
ATOM 734 O O . ASP A 1 87 ? 2.229 -13.537 -11.626 1.00 58.88 87 ASP A O 1
ATOM 738 N N . GLU A 1 88 ? 3.438 -15.154 -10.568 1.00 51.94 88 GLU A N 1
ATOM 739 C CA . GLU A 1 88 ? 3.177 -16.442 -11.252 1.00 51.94 88 GLU A CA 1
ATOM 740 C C . GLU A 1 88 ? 3.692 -16.705 -12.686 1.00 51.94 88 GLU A C 1
ATOM 742 O O . GLU A 1 88 ? 4.061 -17.840 -12.981 1.00 51.94 88 GLU A O 1
ATOM 747 N N . ALA A 1 89 ? 3.850 -15.726 -13.579 1.00 51.00 89 ALA A N 1
ATOM 748 C CA . ALA A 1 89 ? 4.240 -16.025 -14.975 1.00 51.00 89 ALA A CA 1
ATOM 749 C C . ALA A 1 89 ? 5.762 -16.085 -15.263 1.00 51.00 89 ALA A C 1
ATOM 751 O O . ALA A 1 89 ? 6.156 -16.431 -16.378 1.00 51.00 89 ALA A O 1
ATOM 752 N N . TYR A 1 90 ? 6.632 -15.724 -14.310 1.00 46.59 90 TYR A N 1
ATOM 753 C CA . TYR A 1 90 ? 8.075 -15.526 -14.567 1.00 46.59 90 TYR A CA 1
ATOM 754 C C . TYR A 1 90 ? 9.017 -16.572 -13.947 1.00 46.59 90 TYR A C 1
ATOM 756 O O . TYR A 1 90 ? 10.218 -16.514 -14.194 1.00 46.59 90 TYR A O 1
ATOM 764 N N . LEU A 1 91 ? 8.496 -17.546 -13.194 1.00 42.97 91 LEU A N 1
ATOM 765 C CA . LEU A 1 91 ? 9.281 -18.672 -12.658 1.00 42.97 91 LEU A CA 1
ATOM 766 C C . LEU A 1 91 ? 9.282 -19.912 -13.578 1.00 42.97 91 LEU A C 1
ATOM 768 O O . LEU A 1 91 ? 10.011 -20.862 -13.319 1.00 42.97 91 LEU A O 1
ATOM 772 N N . HIS A 1 92 ? 8.526 -19.889 -14.685 1.00 36.00 92 HIS A N 1
ATOM 773 C CA . HIS A 1 92 ? 8.474 -20.964 -15.692 1.00 36.00 92 HIS A CA 1
ATOM 774 C C . HIS A 1 92 ? 9.233 -20.643 -16.988 1.00 36.00 92 HIS A C 1
ATOM 776 O O . HIS A 1 92 ? 8.844 -21.073 -18.074 1.00 36.00 92 HIS A O 1
ATOM 782 N N . LYS A 1 93 ? 10.337 -19.902 -16.895 1.00 31.36 93 LYS A N 1
ATOM 783 C CA . LYS A 1 93 ? 11.333 -19.871 -17.967 1.00 31.36 93 LYS A CA 1
ATOM 784 C C . LYS A 1 93 ? 12.685 -20.265 -17.393 1.00 31.36 93 LYS A C 1
ATOM 786 O O . LYS A 1 93 ? 13.299 -19.486 -16.668 1.00 31.36 93 LYS A O 1
ATOM 791 N N . CYS A 1 94 ? 13.043 -21.516 -17.684 1.00 38.06 94 CYS A N 1
ATOM 792 C CA . CYS A 1 94 ? 14.415 -22.002 -17.741 1.00 38.06 94 CYS A CA 1
ATOM 793 C C . CYS A 1 94 ? 15.296 -21.058 -18.566 1.00 38.06 94 CYS A C 1
ATOM 795 O O . CYS A 1 94 ? 14.765 -20.460 -19.535 1.00 38.06 94 CYS A O 1
#

Foldseek 3Di:
DEEAQDEDEPVCVLVVCVVCLQDAEYAYNEYEHDPPDDDPVVHQADCSLNHAYYADEYEPDDPVVVVVCCVRHPVNYNYYHYHYPPPPPPVPDD

Radius of gyration: 13.48 Å; chains: 1; bounding box: 27×36×30 Å